Protein AF-A0A9P4H9G1-F1 (afdb_monomer_lite)

Organism: NCBI:txid210430

Secondary structure (DSSP, 8-state):
------------GGGS-HHHHHHHHHHS-HHHHHHHHHH-HHHHHHPPPPPPPTTPPPPHHHHHHHHHHHH------S-EE-TTT--EE-GGGGSGGGSTT----SSS----PPPPTT--TT-

pLDDT: mean 77.88, std 13.87, range [38.19, 93.69]

Structure (mmCIF, N/CA/C/O backbone):
data_AF-A0A9P4H9G1-F1
#
_entry.id   AF-A0A9P4H9G1-F1
#
loop_
_atom_site.group_PDB
_atom_site.id
_atom_site.type_symbol
_atom_site.label_atom_id
_atom_site.label_alt_id
_atom_site.label_comp_id
_atom_site.label_asym_id
_atom_site.label_entity_id
_atom_site.label_seq_id
_atom_site.pdbx_PDB_ins_code
_atom_site.Cartn_x
_atom_site.Cartn_y
_atom_site.Cartn_z
_atom_site.occupancy
_atom_site.B_iso_or_equiv
_atom_site.auth_seq_id
_atom_site.auth_comp_id
_atom_site.auth_asym_id
_atom_site.auth_atom_id
_atom_site.pdbx_PDB_model_num
ATOM 1 N N . ASN A 1 1 ? -42.573 -19.485 -9.736 1.00 38.19 1 ASN A N 1
ATOM 2 C CA . ASN A 1 1 ? -41.125 -19.523 -9.437 1.00 38.19 1 ASN A CA 1
ATOM 3 C C . ASN A 1 1 ? -40.633 -18.119 -9.117 1.00 38.19 1 ASN A C 1
ATOM 5 O O . ASN A 1 1 ? -40.162 -17.426 -10.007 1.00 38.19 1 ASN A O 1
ATOM 9 N N . LEU A 1 2 ? -40.835 -17.674 -7.871 1.00 40.62 2 LEU A N 1
ATOM 10 C CA . LEU A 1 2 ? -40.312 -16.404 -7.358 1.00 40.62 2 LEU A CA 1
ATOM 11 C C . LEU A 1 2 ? -38.932 -16.680 -6.751 1.00 40.62 2 LEU A C 1
ATOM 13 O O . LEU A 1 2 ? -38.835 -17.289 -5.690 1.00 40.62 2 LEU A O 1
ATOM 17 N N . SER A 1 3 ? -37.875 -16.261 -7.437 1.00 45.91 3 SER A N 1
ATOM 18 C CA . SER A 1 3 ? -36.514 -16.295 -6.905 1.00 45.91 3 SER A CA 1
ATOM 19 C C . SER A 1 3 ? -36.296 -15.054 -6.041 1.00 45.91 3 SER A C 1
ATOM 21 O O . SER A 1 3 ? -35.970 -13.985 -6.550 1.00 45.91 3 SER A O 1
ATOM 23 N N . THR A 1 4 ? -36.501 -15.168 -4.731 1.00 45.47 4 THR A N 1
ATOM 24 C CA . THR A 1 4 ? -36.067 -14.154 -3.762 1.00 45.47 4 THR A CA 1
ATOM 25 C C . THR A 1 4 ? -34.554 -14.257 -3.587 1.00 45.47 4 THR A C 1
ATOM 27 O O . THR A 1 4 ? -34.066 -15.126 -2.866 1.00 45.47 4 THR A O 1
ATOM 30 N N . SER A 1 5 ? -33.795 -13.391 -4.262 1.00 49.38 5 SER A N 1
ATOM 31 C CA . SER A 1 5 ? -32.381 -13.190 -3.948 1.00 49.38 5 SER A CA 1
ATOM 32 C C . SER A 1 5 ? -32.282 -12.409 -2.638 1.00 49.38 5 SER A C 1
ATOM 34 O O . SER A 1 5 ? -32.552 -11.207 -2.604 1.00 49.38 5 SER A O 1
ATOM 36 N N . THR A 1 6 ? -31.917 -13.079 -1.551 1.00 51.53 6 THR A N 1
ATOM 37 C CA . THR A 1 6 ? -31.622 -12.433 -0.269 1.00 51.53 6 THR A CA 1
ATOM 38 C C . THR A 1 6 ? -30.329 -11.632 -0.418 1.00 51.53 6 THR A C 1
ATOM 40 O O . THR A 1 6 ? -29.227 -12.163 -0.296 1.00 51.53 6 THR A O 1
ATOM 43 N N . GLN A 1 7 ? -30.458 -10.351 -0.760 1.00 53.50 7 GLN A N 1
ATOM 44 C CA . GLN A 1 7 ? -29.352 -9.406 -0.823 1.00 53.50 7 GLN A CA 1
ATOM 45 C C . GLN A 1 7 ? -28.945 -9.100 0.624 1.00 53.50 7 GLN A C 1
ATOM 47 O O . GLN A 1 7 ? -29.602 -8.324 1.314 1.00 53.50 7 GLN A O 1
ATOM 52 N N . ALA A 1 8 ? -27.916 -9.784 1.126 1.00 59.44 8 ALA A N 1
ATOM 53 C CA . ALA A 1 8 ? -27.343 -9.478 2.429 1.00 59.44 8 ALA A CA 1
ATOM 54 C C . ALA A 1 8 ? -26.822 -8.037 2.380 1.00 59.44 8 ALA A C 1
ATOM 56 O O . ALA A 1 8 ? -25.830 -7.758 1.706 1.00 59.44 8 ALA A O 1
ATOM 57 N N . ALA A 1 9 ? -27.526 -7.113 3.034 1.00 62.56 9 ALA A N 1
ATOM 58 C CA . ALA A 1 9 ? -27.080 -5.738 3.165 1.00 62.56 9 ALA A CA 1
ATOM 59 C C . ALA A 1 9 ? -25.728 -5.757 3.884 1.00 62.56 9 ALA A C 1
ATOM 61 O O . ALA A 1 9 ? -25.649 -6.030 5.082 1.00 62.56 9 ALA A O 1
ATOM 62 N N . THR A 1 10 ? -24.645 -5.526 3.145 1.00 65.88 10 THR A N 1
ATOM 63 C CA . THR A 1 10 ? -23.316 -5.389 3.730 1.00 65.88 10 THR A CA 1
ATOM 64 C C . THR A 1 10 ? -23.313 -4.091 4.522 1.00 65.88 10 THR A C 1
ATOM 66 O O . THR A 1 10 ? -23.127 -3.012 3.956 1.00 65.88 10 THR A O 1
ATOM 69 N N . MET A 1 11 ? -23.589 -4.179 5.822 1.00 75.44 11 MET A N 1
ATOM 70 C CA . MET A 1 11 ? -23.464 -3.036 6.716 1.00 75.44 11 MET A CA 1
ATOM 71 C C . MET A 1 11 ? -22.010 -2.573 6.678 1.00 75.44 11 MET A C 1
ATOM 73 O O . MET A 1 11 ? -21.092 -3.307 7.043 1.00 75.44 11 MET A O 1
ATOM 77 N N . SER A 1 12 ? -21.798 -1.370 6.154 1.00 85.00 12 SER A N 1
ATOM 78 C CA . SER A 1 12 ? -20.467 -0.790 6.039 1.00 85.00 12 SER A CA 1
ATOM 79 C C . SER A 1 12 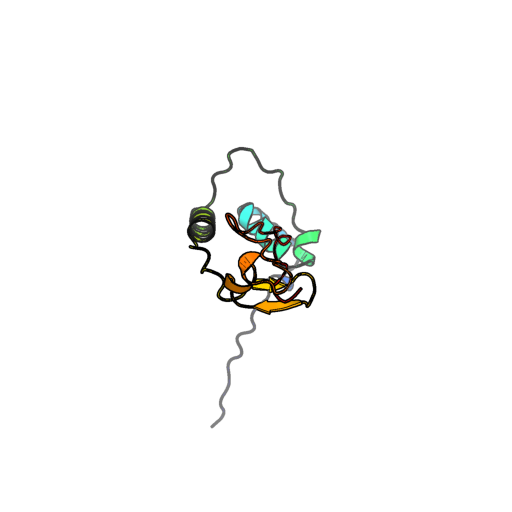? -20.078 -0.168 7.368 1.00 85.00 12 SER A C 1
ATOM 81 O O . SER A 1 12 ? -20.875 0.541 7.980 1.00 85.00 12 SER A O 1
ATOM 83 N N . ILE A 1 13 ? -18.824 -0.335 7.776 1.00 85.94 13 ILE A N 1
ATOM 84 C CA . ILE A 1 13 ? -18.281 0.343 8.958 1.00 85.94 13 ILE A CA 1
ATOM 85 C C . ILE A 1 13 ? -18.327 1.880 8.821 1.00 85.94 13 ILE A C 1
ATOM 87 O O . ILE A 1 13 ? -18.328 2.587 9.819 1.00 85.94 13 ILE A O 1
ATOM 91 N N . LEU A 1 14 ? -18.459 2.400 7.591 1.00 88.00 14 LEU A N 1
ATOM 92 C CA . LEU A 1 14 ? -18.683 3.824 7.303 1.00 88.00 14 LEU A CA 1
ATOM 93 C C . LEU A 1 14 ? -20.100 4.314 7.642 1.00 88.00 14 LEU A C 1
ATOM 95 O O . LEU A 1 14 ? -20.308 5.517 7.739 1.00 88.00 14 LEU A O 1
ATOM 99 N N . SER A 1 15 ? -21.073 3.409 7.780 1.00 89.88 15 SER A N 1
ATOM 100 C CA . SER A 1 15 ? -22.447 3.752 8.183 1.00 89.88 15 SER A CA 1
ATOM 101 C C . SER A 1 15 ? -22.649 3.768 9.699 1.00 89.88 15 SER A C 1
ATOM 103 O O . SER A 1 15 ? -23.743 4.077 10.165 1.00 89.88 15 SER A O 1
ATOM 105 N N . LEU A 1 16 ? -21.609 3.436 10.471 1.00 89.00 16 LEU A N 1
ATOM 106 C CA . LEU A 1 16 ? -21.667 3.484 11.923 1.00 89.00 16 LEU A CA 1
ATOM 107 C C . LEU A 1 16 ? -21.521 4.927 12.430 1.00 89.00 16 LEU A C 1
ATOM 109 O O . LEU A 1 16 ? -20.761 5.706 11.849 1.00 89.00 16 LEU A O 1
ATOM 113 N N . PRO A 1 17 ? -22.185 5.266 13.546 1.00 90.00 17 PRO A N 1
ATOM 114 C CA . PRO A 1 17 ? -21.893 6.479 14.293 1.00 90.00 17 PRO A CA 1
ATOM 115 C C . PRO A 1 17 ? -20.396 6.587 14.642 1.00 90.00 17 PRO A C 1
ATOM 117 O O . PRO A 1 17 ? -19.772 5.562 14.958 1.00 90.00 17 PRO A O 1
ATOM 120 N N . PRO A 1 18 ? -19.808 7.799 14.615 1.00 87.69 18 PRO A N 1
ATOM 121 C CA . PRO A 1 18 ? -18.387 8.009 14.894 1.00 87.69 18 PRO A CA 1
ATOM 122 C C . PRO A 1 18 ? -17.926 7.418 16.231 1.00 87.69 18 PRO A C 1
ATOM 124 O O . PRO A 1 18 ? -16.815 6.904 16.328 1.00 87.69 18 PRO A O 1
ATOM 127 N N . GLU A 1 19 ? -18.784 7.432 17.249 1.00 91.00 19 GLU A N 1
ATOM 128 C CA . GLU A 1 19 ? -18.501 6.920 18.591 1.00 91.00 19 GLU A CA 1
ATOM 129 C C . GLU A 1 19 ? -18.224 5.411 18.565 1.00 91.00 19 GLU A C 1
ATOM 131 O O . GLU A 1 19 ? -17.291 4.934 19.211 1.00 91.00 19 GLU A O 1
ATOM 136 N N . LEU A 1 20 ? -18.986 4.658 17.761 1.00 91.44 20 LEU A N 1
ATOM 137 C CA . LEU A 1 20 ? -18.770 3.219 17.591 1.00 91.44 20 LEU A CA 1
ATOM 138 C C . LEU A 1 20 ? -17.493 2.939 16.800 1.00 91.44 20 LEU A C 1
ATOM 140 O O . LEU A 1 20 ? -16.759 2.008 17.127 1.00 91.44 20 LEU A O 1
ATOM 144 N N . VAL A 1 21 ? -17.199 3.753 15.784 1.00 91.56 21 VAL A N 1
ATOM 145 C CA . VAL A 1 21 ? -15.956 3.635 15.008 1.00 91.56 21 VAL A CA 1
ATOM 146 C C . VAL A 1 21 ? -14.736 3.869 15.903 1.00 91.56 21 VAL A C 1
ATOM 148 O O . VAL A 1 21 ? -13.766 3.113 15.822 1.00 91.56 21 VAL A O 1
ATOM 151 N N . LEU A 1 22 ? -14.791 4.873 16.781 1.00 90.31 22 LEU A N 1
ATOM 152 C CA . LEU A 1 22 ? -13.730 5.161 17.747 1.00 90.31 22 LEU A CA 1
ATOM 153 C C . LEU A 1 22 ? -13.584 4.037 18.781 1.00 90.31 22 LEU A C 1
ATOM 155 O O . LEU A 1 22 ? -12.463 3.592 19.021 1.00 90.31 22 LEU A O 1
ATOM 159 N N . GLY A 1 23 ? -14.691 3.507 19.310 1.00 90.25 23 GLY A N 1
ATOM 160 C CA . GLY A 1 23 ? -14.658 2.364 20.231 1.00 90.25 23 GLY A CA 1
ATOM 161 C C . GLY A 1 23 ? -14.049 1.104 19.602 1.00 90.25 23 GLY A C 1
ATOM 162 O O . GLY A 1 23 ? -13.233 0.424 20.225 1.00 90.25 23 GLY A O 1
ATOM 163 N N . ILE A 1 24 ? -14.362 0.820 18.331 1.00 90.75 24 ILE A N 1
ATOM 164 C CA . ILE A 1 24 ? -13.705 -0.262 17.579 1.00 90.75 24 ILE A CA 1
ATOM 165 C C . ILE A 1 24 ? -12.208 0.030 17.452 1.00 90.75 24 ILE A C 1
ATOM 167 O O . ILE A 1 24 ? -11.386 -0.847 17.718 1.00 90.75 24 ILE A O 1
ATOM 171 N N . ALA A 1 25 ? -11.838 1.258 17.086 1.00 89.88 25 ALA A N 1
ATOM 172 C CA . ALA A 1 25 ? -10.445 1.648 16.906 1.00 89.88 25 ALA A CA 1
ATOM 173 C C . ALA A 1 25 ? -9.600 1.504 18.185 1.00 89.88 25 ALA A C 1
ATOM 175 O O . ALA A 1 25 ? -8.425 1.148 18.100 1.00 89.88 25 ALA A O 1
ATOM 176 N N . GLU A 1 26 ? -10.171 1.708 19.372 1.00 89.25 26 GLU A N 1
ATOM 177 C CA . GLU A 1 26 ? -9.453 1.501 20.638 1.00 89.25 26 GLU A CA 1
ATOM 178 C C . GLU A 1 26 ? -9.029 0.045 20.867 1.00 89.25 26 GLU A C 1
ATOM 180 O O . GLU A 1 26 ? -7.988 -0.204 21.479 1.00 89.25 26 GLU A O 1
ATOM 185 N N . SER A 1 27 ? -9.798 -0.909 20.339 1.00 89.69 27 SER A N 1
ATOM 186 C CA . SER A 1 27 ? -9.507 -2.343 20.443 1.00 89.69 27 SER A CA 1
ATOM 187 C C . SER A 1 27 ? -8.528 -2.858 19.381 1.00 89.69 27 SER A C 1
ATOM 189 O O . SER A 1 27 ? -8.037 -3.985 19.477 1.00 89.69 27 SER A O 1
ATOM 191 N N . LEU A 1 28 ? -8.236 -2.050 18.357 1.00 87.69 28 LEU A N 1
ATOM 192 C CA . LEU A 1 28 ? -7.422 -2.467 17.223 1.00 87.69 28 LEU A CA 1
ATOM 193 C C . LEU A 1 28 ? -5.924 -2.208 17.451 1.00 87.69 28 LEU A C 1
ATOM 195 O O . LEU A 1 28 ? -5.524 -1.187 18.019 1.00 87.69 28 LEU A O 1
ATOM 199 N N . PRO A 1 29 ? -5.053 -3.096 16.942 1.00 86.25 29 PRO A N 1
ATOM 200 C CA . PRO A 1 29 ? -3.620 -2.850 16.939 1.00 86.25 29 PRO A CA 1
ATOM 201 C C . PRO A 1 29 ? -3.256 -1.705 15.972 1.00 86.25 29 PRO A C 1
ATOM 203 O O . PRO A 1 29 ? -3.996 -1.361 15.049 1.00 86.25 29 PRO A O 1
ATOM 206 N N . GLN A 1 30 ? -2.090 -1.086 16.181 1.00 85.81 30 GLN A N 1
ATOM 207 C CA . GLN A 1 30 ? -1.677 0.114 15.432 1.00 85.81 30 GLN A CA 1
ATOM 208 C C . GLN A 1 30 ? -1.515 -0.119 13.922 1.00 85.81 30 GLN A C 1
ATOM 210 O O . GLN A 1 30 ? -1.724 0.800 13.131 1.00 85.81 30 GLN A O 1
ATOM 215 N N . ASP A 1 31 ? -1.138 -1.329 13.512 1.00 83.31 31 ASP A N 1
ATOM 216 C CA . ASP A 1 31 ? -1.084 -1.728 12.104 1.00 83.31 31 ASP A CA 1
ATOM 217 C C . ASP A 1 31 ? -2.482 -1.726 11.466 1.00 83.31 31 ASP A C 1
ATOM 219 O O . ASP A 1 31 ? -2.644 -1.170 10.381 1.00 83.31 31 ASP A O 1
ATOM 223 N N . ALA A 1 32 ? -3.499 -2.236 12.164 1.00 87.25 32 ALA A N 1
ATOM 224 C CA . ALA A 1 32 ? -4.885 -2.191 11.700 1.00 87.25 32 ALA A CA 1
ATOM 225 C C . ALA A 1 32 ? -5.427 -0.752 11.610 1.00 87.25 32 ALA A C 1
ATOM 227 O O . ALA A 1 32 ? -6.077 -0.406 10.622 1.00 87.25 32 ALA A O 1
ATOM 228 N N . ILE A 1 33 ? -5.103 0.116 12.577 1.00 90.69 33 ILE A N 1
ATOM 229 C CA . ILE A 1 33 ? -5.463 1.544 12.499 1.00 90.69 33 ILE A CA 1
ATOM 230 C C . ILE A 1 33 ? -4.819 2.205 11.283 1.00 90.69 33 ILE A C 1
ATOM 232 O O . ILE A 1 33 ? -5.498 2.908 10.535 1.00 90.69 33 ILE A O 1
ATOM 236 N N . LEU A 1 34 ? -3.531 1.952 11.040 1.00 88.38 34 LEU A N 1
ATOM 237 C CA . LEU A 1 34 ? -2.849 2.467 9.856 1.00 88.38 34 LEU A CA 1
ATOM 238 C C . LEU A 1 34 ? -3.533 1.993 8.566 1.00 88.38 34 LEU A C 1
ATOM 240 O O . LEU A 1 34 ? -3.782 2.807 7.677 1.00 88.38 34 LEU A O 1
ATOM 244 N N . SER A 1 35 ? -3.880 0.707 8.475 1.00 89.94 35 SER A N 1
ATOM 245 C CA . SER A 1 35 ? -4.612 0.158 7.331 1.00 89.94 35 SER A CA 1
ATOM 246 C C . SER A 1 35 ? -5.956 0.855 7.115 1.00 89.94 35 SER A C 1
ATOM 248 O O . SER A 1 35 ? -6.263 1.226 5.982 1.00 89.94 35 SER A O 1
ATOM 250 N N . LEU A 1 36 ? -6.732 1.109 8.173 1.00 91.12 36 LEU A N 1
ATOM 251 C CA . LEU A 1 36 ? -8.001 1.8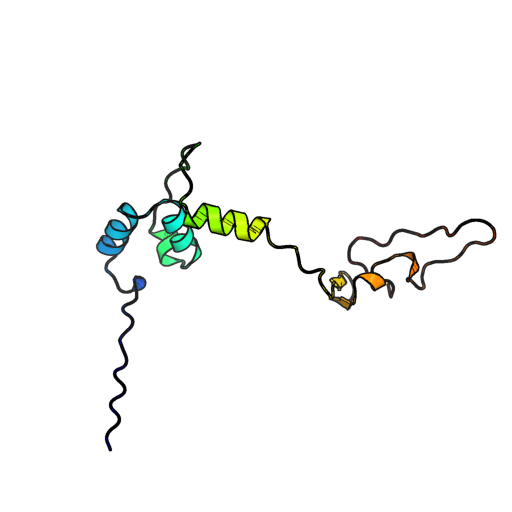37 8.070 1.00 91.12 36 LEU A CA 1
ATOM 252 C C . LEU A 1 36 ? -7.800 3.265 7.552 1.00 91.12 36 LEU A C 1
ATOM 254 O O . LEU A 1 36 ? -8.496 3.674 6.619 1.00 91.12 36 LEU A O 1
ATOM 258 N N . LYS A 1 37 ? -6.807 3.993 8.080 1.00 93.19 37 LYS A N 1
ATOM 259 C CA . LYS A 1 37 ? -6.473 5.348 7.605 1.00 93.19 37 LYS A CA 1
ATOM 260 C C . LYS A 1 37 ? -6.118 5.369 6.117 1.00 93.19 37 LYS A C 1
ATOM 262 O O . LYS A 1 37 ? -6.539 6.271 5.403 1.00 93.19 37 LYS A O 1
ATOM 267 N N . LEU A 1 38 ? -5.382 4.364 5.642 1.00 91.50 38 LEU A N 1
ATOM 268 C CA . LEU A 1 38 ? -5.000 4.237 4.231 1.00 91.50 38 LEU A CA 1
ATOM 269 C C . LEU A 1 38 ? -6.152 3.777 3.325 1.00 91.50 38 LEU A C 1
ATOM 271 O O . LEU A 1 38 ? -6.083 3.975 2.116 1.00 91.50 38 LEU A O 1
ATOM 275 N N . THR A 1 39 ? -7.199 3.170 3.889 1.00 90.88 39 THR A N 1
ATOM 276 C CA . THR A 1 39 ? -8.324 2.624 3.117 1.00 90.88 39 THR A CA 1
ATOM 277 C C . THR A 1 39 ? -9.329 3.704 2.721 1.00 90.88 39 THR A C 1
ATOM 279 O O . THR A 1 39 ? -9.862 3.664 1.614 1.00 90.88 39 THR A O 1
ATOM 282 N N . HIS A 1 40 ? -9.619 4.670 3.602 1.00 93.69 40 HIS A N 1
ATOM 283 C CA . HIS A 1 40 ? -10.648 5.677 3.331 1.00 93.69 40 HIS A CA 1
ATOM 284 C C . HIS A 1 40 ? -10.373 7.017 4.022 1.00 93.69 40 HIS A C 1
ATOM 286 O O . HIS A 1 40 ? -9.953 7.067 5.179 1.00 93.69 40 HIS A O 1
ATOM 292 N N . ARG A 1 41 ? -10.705 8.119 3.334 1.00 93.38 41 ARG A N 1
ATOM 293 C CA . ARG A 1 41 ? -10.489 9.493 3.820 1.00 93.38 41 ARG A CA 1
ATOM 294 C C . ARG A 1 41 ? -11.144 9.756 5.179 1.00 93.38 41 ARG A C 1
ATOM 296 O O . ARG A 1 41 ? -10.514 10.356 6.040 1.00 93.38 41 ARG A O 1
ATOM 303 N N . TYR A 1 42 ? -12.364 9.255 5.383 1.00 92.38 42 TYR A N 1
ATOM 304 C CA . TYR A 1 42 ? -13.077 9.378 6.660 1.00 92.38 42 TYR A CA 1
ATOM 305 C C . TYR A 1 42 ? -12.244 8.855 7.842 1.00 92.38 42 TYR A C 1
ATOM 307 O O . TYR A 1 42 ? -12.070 9.558 8.832 1.00 92.38 42 TYR A O 1
ATOM 315 N N . PHE A 1 43 ? -11.661 7.658 7.726 1.00 92.50 43 PHE A N 1
ATOM 316 C CA . PHE A 1 43 ? -10.814 7.103 8.784 1.00 92.50 43 PHE A CA 1
ATOM 317 C C . PHE A 1 43 ? -9.501 7.863 8.919 1.00 92.50 43 PHE A C 1
ATOM 319 O O . PHE A 1 43 ? -8.988 8.003 10.026 1.00 92.50 43 PHE A O 1
ATOM 326 N N . ASN A 1 44 ? -8.958 8.376 7.814 1.00 92.38 44 ASN A N 1
ATOM 327 C CA . ASN A 1 44 ? -7.733 9.160 7.858 1.00 92.38 44 ASN A CA 1
ATOM 328 C C . ASN A 1 44 ? -7.871 10.417 8.734 1.00 92.38 44 ASN A C 1
ATOM 330 O O . ASN A 1 44 ? -6.950 10.746 9.486 1.00 92.38 44 ASN A O 1
ATOM 334 N N . GLU A 1 45 ? -9.020 11.087 8.633 1.00 91.25 45 GLU A N 1
ATOM 335 C CA . GLU A 1 45 ? -9.329 12.315 9.370 1.00 91.25 45 GLU A CA 1
ATOM 336 C C . GLU A 1 45 ? -9.776 12.035 10.816 1.00 91.25 45 GLU A C 1
ATOM 338 O O . GLU A 1 45 ? -9.409 12.789 11.712 1.00 91.25 45 GLU A O 1
ATOM 343 N N . ASN A 1 46 ? -10.504 10.938 11.064 1.00 89.44 46 ASN A N 1
ATOM 344 C CA . ASN A 1 46 ? -11.116 10.677 12.375 1.00 89.44 46 ASN A CA 1
ATOM 345 C C . ASN A 1 46 ? -10.302 9.752 13.296 1.00 89.44 46 ASN A C 1
ATOM 347 O O . ASN A 1 46 ? -10.438 9.835 14.514 1.00 89.44 46 ASN A O 1
ATOM 351 N N . LEU A 1 47 ? -9.452 8.866 12.763 1.00 91.06 47 LEU A N 1
ATOM 352 C CA . LEU A 1 47 ? -8.677 7.939 13.594 1.00 91.06 47 LEU A CA 1
ATOM 353 C C . LEU A 1 47 ? -7.323 8.530 13.985 1.00 91.06 47 LEU A C 1
ATOM 355 O O . LEU A 1 47 ? -6.542 8.971 13.135 1.00 91.06 47 LEU A O 1
ATOM 359 N N . LEU A 1 48 ? -6.986 8.457 15.271 1.00 87.25 48 LEU A N 1
ATOM 360 C CA . LEU A 1 48 ? -5.676 8.857 15.775 1.00 87.25 48 LEU A CA 1
ATOM 361 C C . LEU A 1 48 ? -4.683 7.699 15.669 1.00 87.25 48 LEU A C 1
ATOM 363 O O . LEU A 1 48 ? -4.889 6.619 16.221 1.00 87.25 48 LEU A O 1
ATOM 367 N N . LEU A 1 49 ? -3.569 7.946 14.979 1.00 83.94 49 LEU A N 1
ATOM 368 C CA . LEU A 1 49 ? -2.436 7.029 14.981 1.00 83.94 49 LEU A CA 1
ATOM 369 C C . LEU A 1 49 ? -1.538 7.411 16.158 1.00 83.94 49 LEU A C 1
ATOM 371 O O . LEU A 1 49 ? -1.045 8.540 16.211 1.00 83.94 49 LEU A O 1
ATOM 375 N N . LYS A 1 50 ? -1.337 6.498 17.111 1.00 82.31 50 LYS A N 1
ATOM 376 C CA . LYS A 1 50 ? -0.451 6.780 18.246 1.00 82.31 50 LYS A CA 1
ATOM 377 C C . LYS A 1 50 ? 0.998 6.791 17.737 1.00 82.31 50 LYS A C 1
ATOM 379 O O . LYS A 1 50 ? 1.333 5.982 16.864 1.00 82.31 50 LYS A O 1
ATOM 384 N N . PRO A 1 51 ? 1.873 7.676 18.251 1.00 78.25 51 PRO A N 1
ATOM 385 C CA . PRO A 1 51 ? 3.288 7.657 17.900 1.00 78.25 51 PRO A CA 1
ATOM 386 C C . PRO A 1 51 ? 3.859 6.254 18.100 1.00 78.25 51 PRO A C 1
ATOM 388 O O . PRO A 1 51 ? 3.627 5.624 19.134 1.00 78.25 51 PRO A O 1
ATOM 391 N N . ARG A 1 52 ? 4.578 5.739 17.096 1.00 68.19 52 ARG A N 1
ATOM 392 C CA . ARG A 1 52 ? 5.153 4.394 17.177 1.00 68.19 52 ARG A CA 1
ATOM 393 C C . ARG A 1 52 ? 6.117 4.323 18.353 1.00 68.19 52 ARG A C 1
ATOM 395 O O . ARG A 1 52 ? 7.168 4.960 18.341 1.00 68.19 52 ARG A O 1
ATOM 402 N N . VAL A 1 53 ? 5.785 3.485 19.327 1.00 68.06 53 VAL A N 1
ATOM 403 C CA . VAL A 1 53 ? 6.722 3.106 20.378 1.00 68.06 53 VAL A CA 1
ATOM 404 C C . VAL A 1 53 ? 7.773 2.206 19.734 1.00 68.06 53 VAL A C 1
ATOM 406 O O . VAL A 1 53 ? 7.451 1.188 19.111 1.00 68.06 53 VAL A O 1
ATOM 409 N N . LYS A 1 54 ? 9.040 2.613 19.826 1.00 63.31 54 LYS A N 1
ATOM 410 C CA . LYS A 1 54 ? 10.178 1.801 19.386 1.00 63.31 54 LYS A CA 1
ATOM 411 C C . LYS A 1 54 ? 10.067 0.447 20.108 1.00 63.31 54 LYS A C 1
ATOM 413 O O . LYS A 1 54 ? 9.942 0.436 21.327 1.00 63.31 54 LYS A O 1
ATOM 418 N N . ASN A 1 55 ? 10.079 -0.661 19.362 1.00 67.38 55 ASN A N 1
ATOM 419 C CA . ASN A 1 55 ? 9.933 -2.050 19.845 1.00 67.38 55 ASN A CA 1
ATOM 420 C C . ASN A 1 55 ? 8.502 -2.592 20.044 1.00 67.38 55 ASN A C 1
ATOM 422 O O . ASN A 1 55 ? 8.334 -3.599 20.729 1.00 67.38 55 ASN A O 1
ATOM 426 N N . MET A 1 56 ? 7.470 -2.001 19.432 1.00 71.75 56 MET A N 1
ATOM 427 C CA . MET A 1 56 ? 6.149 -2.647 19.426 1.00 71.75 56 MET A CA 1
ATOM 428 C C . MET A 1 56 ? 6.213 -4.002 18.685 1.00 71.75 56 MET A C 1
ATOM 430 O O . MET A 1 56 ? 6.688 -4.039 17.543 1.00 71.75 56 MET A O 1
ATOM 434 N N . PRO A 1 57 ? 5.753 -5.113 19.296 1.00 73.94 57 PRO A N 1
ATOM 435 C CA . PRO A 1 57 ? 5.738 -6.410 18.636 1.00 73.94 57 PRO A CA 1
ATOM 436 C C . PRO A 1 57 ? 4.827 -6.348 17.406 1.00 73.94 57 PRO A C 1
ATOM 438 O O . PRO A 1 57 ? 3.693 -5.877 17.471 1.00 73.94 57 PRO A O 1
ATOM 441 N N . THR A 1 58 ? 5.345 -6.796 16.265 1.00 74.00 58 THR A N 1
ATOM 442 C CA . THR A 1 58 ? 4.556 -6.911 15.035 1.00 74.00 58 THR A CA 1
ATOM 443 C C . THR A 1 58 ? 3.611 -8.099 15.156 1.00 74.00 58 THR A C 1
ATOM 445 O O . THR A 1 58 ? 4.017 -9.163 15.628 1.00 74.00 58 THR A O 1
ATOM 448 N N . SER A 1 59 ? 2.356 -7.923 14.729 1.00 81.25 59 SER A N 1
ATOM 449 C CA . SER A 1 59 ? 1.388 -9.020 14.686 1.00 81.25 59 SER A CA 1
ATOM 450 C C . SER A 1 59 ? 1.921 -10.166 13.819 1.00 81.25 59 SER A C 1
ATOM 452 O O . SER A 1 59 ? 2.728 -9.959 12.904 1.00 81.25 59 SER A O 1
ATOM 454 N N . GLU A 1 60 ? 1.488 -11.397 14.095 1.00 85.56 60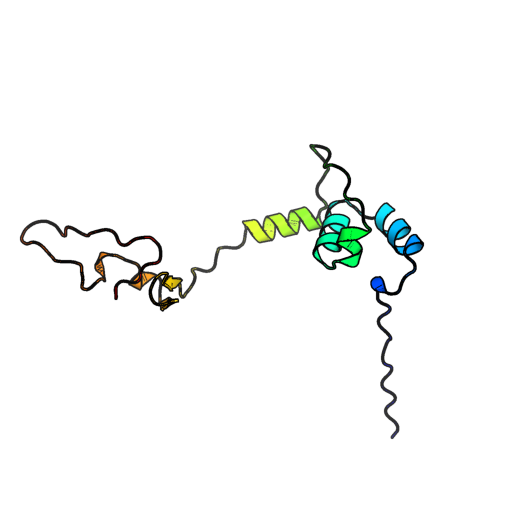 GLU A N 1
ATOM 455 C CA . GLU A 1 60 ? 1.896 -12.558 13.301 1.00 85.56 60 GLU A CA 1
ATOM 456 C C . GLU A 1 60 ? 1.542 -12.371 11.819 1.00 85.56 60 GLU A C 1
ATOM 458 O O . GLU A 1 60 ? 2.389 -12.582 10.950 1.00 85.56 60 GLU A O 1
ATOM 463 N N . CYS A 1 61 ? 0.340 -11.859 11.542 1.00 80.00 61 CYS A N 1
ATOM 464 C CA . CYS A 1 61 ? -0.095 -11.492 10.199 1.00 80.00 61 CYS A CA 1
ATOM 465 C C . CYS A 1 61 ? 0.829 -10.448 9.560 1.00 80.00 61 CYS A C 1
ATOM 467 O O . CYS A 1 61 ? 1.275 -10.648 8.431 1.00 80.00 61 CYS A O 1
ATOM 469 N N . ALA A 1 62 ? 1.186 -9.370 10.271 1.00 81.00 62 ALA A N 1
ATOM 470 C CA . ALA A 1 62 ? 2.113 -8.364 9.747 1.00 81.00 62 ALA A CA 1
ATOM 471 C C . ALA A 1 62 ? 3.490 -8.967 9.437 1.00 81.00 62 ALA A C 1
ATOM 473 O O . ALA A 1 62 ? 4.057 -8.705 8.376 1.00 81.00 62 ALA A O 1
ATOM 474 N N . ARG A 1 63 ? 4.012 -9.832 10.313 1.00 83.44 63 ARG A N 1
ATOM 475 C CA . ARG A 1 63 ? 5.254 -10.581 10.065 1.00 83.44 63 ARG A CA 1
ATOM 476 C C . ARG A 1 63 ? 5.164 -11.447 8.816 1.00 83.44 63 ARG A C 1
ATOM 478 O O . ARG A 1 63 ? 6.109 -11.454 8.028 1.00 83.44 63 ARG A O 1
ATOM 485 N N . LEU A 1 64 ? 4.069 -12.184 8.641 1.00 86.88 64 LEU A N 1
ATOM 486 C CA . LEU A 1 64 ? 3.859 -13.043 7.476 1.00 86.88 64 LEU A CA 1
ATOM 487 C C . LEU A 1 64 ? 3.760 -12.226 6.190 1.00 86.88 64 LEU A C 1
ATOM 489 O O . LEU A 1 64 ? 4.386 -12.597 5.203 1.00 86.88 64 LEU A O 1
ATOM 493 N N . VAL A 1 65 ? 3.062 -11.090 6.206 1.00 81.44 65 VAL A N 1
ATOM 494 C CA . VAL A 1 65 ? 2.968 -10.185 5.051 1.00 81.44 65 VAL A CA 1
ATOM 495 C C . VAL A 1 65 ? 4.326 -9.577 4.712 1.00 81.44 65 VAL A C 1
ATOM 497 O O . VAL A 1 65 ? 4.712 -9.577 3.547 1.00 81.44 65 VAL A O 1
ATOM 500 N N . VAL A 1 66 ? 5.083 -9.104 5.707 1.00 83.44 66 VAL A N 1
ATOM 501 C CA . VAL A 1 66 ? 6.440 -8.574 5.493 1.00 83.44 66 VAL A CA 1
ATOM 502 C C . VAL A 1 66 ? 7.349 -9.657 4.925 1.00 83.44 66 VAL A C 1
ATOM 504 O O . VAL A 1 66 ? 8.042 -9.409 3.942 1.00 83.44 66 VAL A O 1
ATOM 507 N N . ARG A 1 67 ? 7.308 -10.874 5.481 1.00 85.38 67 ARG A N 1
ATOM 508 C CA . ARG A 1 67 ? 8.037 -12.016 4.920 1.00 85.38 67 ARG A CA 1
ATOM 509 C C . ARG A 1 67 ? 7.600 -12.283 3.489 1.00 85.38 67 ARG A C 1
ATOM 511 O O . ARG A 1 67 ? 8.451 -12.293 2.625 1.00 85.38 67 ARG A O 1
ATOM 518 N N . ALA A 1 68 ? 6.309 -12.399 3.201 1.00 83.94 68 ALA A N 1
ATOM 519 C CA . ALA A 1 68 ? 5.812 -12.626 1.846 1.00 83.94 68 ALA A CA 1
ATOM 520 C C . ALA A 1 68 ? 6.232 -11.517 0.864 1.00 83.94 68 ALA A C 1
ATOM 522 O O . ALA A 1 68 ? 6.560 -11.807 -0.284 1.00 83.94 68 ALA A O 1
ATOM 523 N N . TYR A 1 69 ? 6.254 -10.258 1.306 1.00 80.75 69 TYR A N 1
ATOM 524 C CA . TYR A 1 69 ? 6.709 -9.125 0.503 1.00 80.75 69 TYR A CA 1
ATOM 525 C C . TYR A 1 69 ? 8.210 -9.204 0.201 1.00 80.75 69 TYR A C 1
ATOM 527 O O . TYR A 1 69 ? 8.609 -9.045 -0.949 1.00 80.75 69 TYR A O 1
ATOM 535 N N . LEU A 1 70 ? 9.030 -9.491 1.214 1.00 85.00 70 LEU A N 1
ATOM 536 C CA . LEU A 1 70 ? 10.485 -9.615 1.077 1.00 85.00 70 LEU A CA 1
ATOM 537 C C . LEU A 1 70 ? 10.904 -10.902 0.354 1.00 85.00 70 LEU A C 1
ATOM 539 O O . LEU A 1 70 ? 11.911 -10.923 -0.343 1.00 85.00 70 LEU A O 1
ATOM 543 N N . SER A 1 71 ? 10.132 -11.972 0.524 1.00 81.06 71 SER A N 1
ATOM 544 C CA . SER A 1 71 ? 10.366 -13.289 -0.060 1.00 81.06 71 SER A CA 1
ATOM 545 C C . SER A 1 71 ? 9.820 -13.420 -1.472 1.00 81.06 71 SER A C 1
ATOM 547 O O . SER A 1 71 ? 10.070 -14.454 -2.082 1.00 81.06 71 SER A O 1
ATOM 549 N N . ARG A 1 72 ? 9.085 -12.433 -2.014 1.00 66.25 72 ARG A N 1
ATOM 550 C CA . ARG A 1 72 ? 8.705 -12.466 -3.431 1.00 66.25 72 ARG A CA 1
ATOM 551 C C . ARG A 1 72 ? 9.996 -12.490 -4.252 1.00 66.25 72 ARG A C 1
ATOM 553 O O . ARG A 1 72 ? 10.685 -11.468 -4.289 1.00 66.25 72 ARG A O 1
ATOM 560 N N . PRO A 1 73 ? 10.309 -13.592 -4.965 1.00 62.50 73 PRO A N 1
ATOM 561 C CA . PRO A 1 73 ? 11.250 -13.484 -6.057 1.00 62.50 73 PRO A CA 1
ATOM 562 C C . PRO A 1 73 ? 10.582 -12.507 -7.008 1.00 62.50 73 PRO A C 1
ATOM 564 O O . PRO A 1 73 ? 9.475 -12.769 -7.478 1.00 62.50 73 PRO A O 1
ATOM 567 N N . MET A 1 74 ? 11.179 -11.334 -7.193 1.00 59.94 74 MET A N 1
ATOM 568 C CA . MET A 1 74 ? 10.711 -10.379 -8.181 1.00 59.94 74 MET A CA 1
ATOM 569 C C . MET A 1 74 ? 10.640 -11.172 -9.488 1.00 59.94 74 MET A C 1
ATOM 571 O O . MET A 1 74 ? 11.705 -11.572 -9.968 1.00 59.94 74 MET A O 1
ATOM 575 N N . PRO A 1 75 ? 9.439 -11.508 -10.013 1.00 63.34 75 PRO A N 1
ATOM 576 C CA . PRO A 1 75 ? 9.377 -12.244 -11.260 1.00 63.34 75 PRO A CA 1
ATOM 577 C C . PRO A 1 75 ? 10.168 -11.387 -12.230 1.00 63.34 75 PRO A C 1
ATOM 579 O O . PRO A 1 75 ? 9.922 -10.173 -12.287 1.00 63.34 75 PRO A O 1
ATOM 582 N N . GLN A 1 76 ? 11.191 -11.967 -12.869 1.00 63.16 76 GLN A N 1
ATOM 583 C CA . GLN A 1 76 ? 11.978 -11.230 -13.847 1.00 63.16 76 GLN A CA 1
ATOM 584 C C . GLN A 1 76 ? 10.965 -10.577 -14.772 1.00 63.16 76 GLN A C 1
ATOM 586 O O . GLN A 1 76 ? 10.163 -11.268 -15.402 1.00 63.16 76 GLN A O 1
ATOM 591 N N . ARG A 1 77 ? 10.892 -9.243 -14.722 1.00 72.19 77 ARG A N 1
ATOM 592 C CA . ARG A 1 77 ? 9.861 -8.521 -15.452 1.00 72.19 77 ARG A CA 1
ATOM 593 C C . ARG A 1 77 ? 10.090 -8.883 -16.907 1.00 72.19 77 ARG A C 1
ATOM 595 O O . ARG A 1 77 ? 11.133 -8.534 -17.452 1.00 72.19 77 ARG A O 1
ATOM 602 N N . SER A 1 78 ? 9.141 -9.600 -17.507 1.00 82.44 78 SER A N 1
ATOM 603 C CA . SER A 1 78 ? 9.256 -10.036 -18.900 1.00 82.44 78 SER A CA 1
ATOM 604 C C . SER A 1 78 ? 9.462 -8.841 -19.826 1.00 82.44 78 SER A C 1
ATOM 606 O O . SER A 1 78 ? 10.073 -8.982 -20.878 1.00 82.44 78 SER A O 1
ATOM 608 N N . HIS A 1 79 ? 8.993 -7.661 -19.399 1.00 88.19 79 HIS A N 1
ATOM 609 C CA . HIS A 1 79 ? 9.127 -6.403 -20.106 1.00 88.19 79 HIS A CA 1
ATOM 610 C C . HIS A 1 79 ? 9.475 -5.245 -19.160 1.00 88.19 79 HIS A C 1
ATOM 612 O O . HIS A 1 79 ? 9.005 -5.160 -18.021 1.00 88.19 79 HIS A O 1
ATOM 618 N N . VAL A 1 80 ? 10.273 -4.310 -19.660 1.00 88.56 80 VAL A N 1
ATOM 619 C CA . VAL A 1 80 ? 10.653 -3.050 -19.024 1.00 88.56 80 VAL A CA 1
ATOM 620 C C . VAL A 1 80 ? 10.158 -1.906 -19.907 1.00 88.56 80 VAL A C 1
ATOM 622 O O . VAL A 1 80 ? 10.199 -1.981 -21.132 1.00 88.56 80 VAL A O 1
ATOM 625 N N . ARG A 1 81 ? 9.650 -0.838 -19.284 1.00 90.50 81 ARG A N 1
ATOM 626 C CA . ARG A 1 81 ? 9.163 0.352 -19.994 1.00 90.50 81 ARG A CA 1
ATOM 627 C C . ARG A 1 81 ? 10.300 1.335 -20.241 1.00 90.50 81 ARG A C 1
ATOM 629 O O . ARG A 1 81 ? 10.920 1.761 -19.258 1.00 90.50 81 ARG A O 1
ATOM 636 N N . CYS A 1 82 ? 10.492 1.737 -21.496 1.00 89.69 82 CYS A N 1
ATOM 637 C CA . CYS A 1 82 ? 11.456 2.760 -21.891 1.00 89.69 82 CYS A CA 1
ATOM 638 C C . CYS A 1 82 ? 11.088 4.140 -21.328 1.00 89.69 82 CYS A C 1
ATOM 640 O O . CYS A 1 82 ? 9.917 4.525 -21.318 1.00 89.69 82 CYS A O 1
ATOM 642 N N . ILE A 1 83 ? 12.074 4.897 -20.847 1.00 90.75 83 ILE A N 1
ATOM 643 C CA . ILE A 1 83 ? 11.864 6.249 -20.323 1.00 90.75 83 ILE A CA 1
ATOM 644 C C . ILE A 1 83 ? 11.615 7.275 -21.434 1.00 90.75 83 ILE A C 1
ATOM 646 O O . ILE A 1 83 ? 10.881 8.229 -21.186 1.00 90.75 83 ILE A O 1
ATOM 650 N N . TYR A 1 84 ? 12.144 7.058 -22.639 1.00 88.94 84 TYR A N 1
ATOM 651 C CA . TYR A 1 84 ? 11.969 7.955 -23.781 1.00 88.94 84 TYR A CA 1
ATOM 652 C C . TYR A 1 84 ? 10.665 7.656 -24.536 1.00 88.94 84 TYR A C 1
ATOM 654 O O . TYR A 1 84 ? 9.680 8.367 -24.355 1.00 88.94 84 TYR 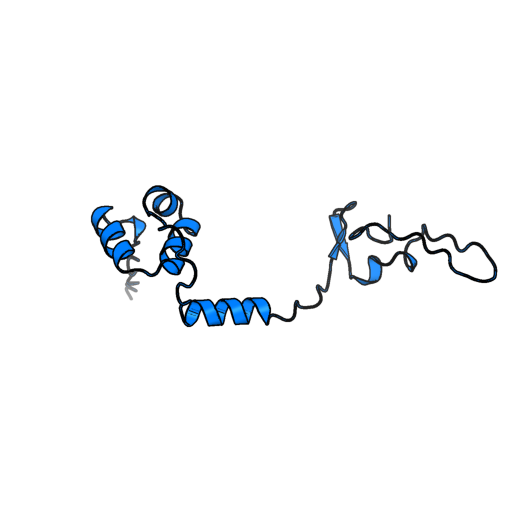A O 1
ATOM 662 N N . CYS A 1 85 ? 10.590 6.543 -25.274 1.00 90.94 85 CYS A N 1
ATOM 663 C CA . CYS A 1 85 ? 9.420 6.202 -26.099 1.00 90.94 85 CYS A CA 1
ATOM 664 C C . CYS A 1 85 ? 8.238 5.592 -25.340 1.00 90.94 85 CYS A C 1
ATOM 666 O O . CYS A 1 85 ? 7.196 5.333 -25.931 1.00 90.94 85 CYS A O 1
ATOM 668 N N . LYS A 1 86 ? 8.378 5.336 -24.032 1.00 90.50 86 LYS A N 1
ATOM 669 C CA . LYS A 1 86 ? 7.311 4.825 -23.152 1.00 90.50 86 LYS A CA 1
ATOM 670 C C . LYS A 1 86 ? 6.746 3.438 -23.496 1.00 90.50 86 LYS A C 1
ATOM 672 O O . 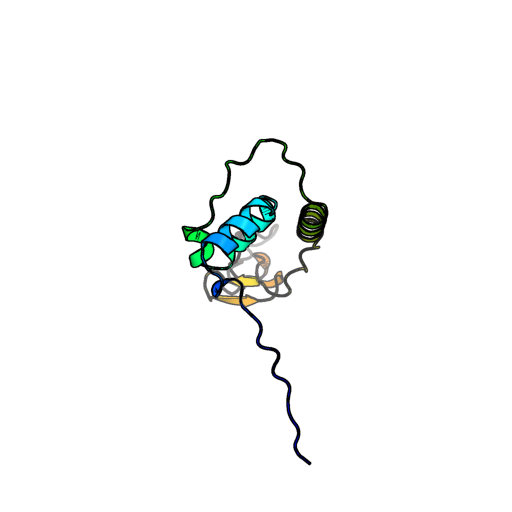LYS A 1 86 ? 5.852 2.999 -22.769 1.00 90.50 86 LYS A O 1
ATOM 677 N N . ASN A 1 87 ? 7.296 2.745 -24.492 1.00 90.69 87 ASN A N 1
ATOM 678 C CA . ASN A 1 87 ? 6.931 1.380 -24.881 1.00 90.69 87 ASN A CA 1
ATOM 679 C C . ASN A 1 87 ? 7.528 0.316 -23.947 1.00 90.69 87 ASN A C 1
ATOM 681 O O . ASN A 1 87 ? 8.500 0.571 -23.228 1.00 90.69 87 ASN A O 1
ATOM 685 N N . LEU A 1 88 ? 6.922 -0.874 -23.953 1.00 90.75 88 LEU A N 1
ATOM 686 C CA . LEU A 1 88 ? 7.354 -2.053 -23.201 1.00 90.75 88 LEU A CA 1
ATOM 687 C C . LEU A 1 88 ? 8.206 -2.964 -24.088 1.00 90.75 88 LEU A C 1
ATOM 689 O O . LEU A 1 88 ? 7.755 -3.381 -25.149 1.00 90.75 88 LEU A O 1
ATOM 693 N N . TYR A 1 89 ? 9.406 -3.310 -23.624 1.00 89.00 89 TYR A N 1
ATOM 694 C CA . TYR A 1 89 ? 10.339 -4.179 -24.343 1.00 89.00 89 TYR A CA 1
ATOM 695 C C . TYR A 1 89 ? 10.956 -5.221 -23.408 1.00 89.00 89 TYR A C 1
ATOM 697 O O . TYR A 1 89 ? 11.088 -4.946 -22.214 1.00 89.00 89 TYR A O 1
ATOM 705 N N . PRO A 1 90 ? 11.384 -6.389 -23.910 1.00 89.62 90 PRO A N 1
ATOM 706 C CA . PRO A 1 90 ? 12.174 -7.329 -23.125 1.00 89.62 90 PRO A CA 1
ATOM 707 C C . PRO A 1 90 ? 13.429 -6.674 -22.515 1.00 89.62 90 PRO A C 1
ATOM 709 O O . PRO A 1 90 ? 14.043 -5.825 -23.168 1.00 89.62 90 PRO A O 1
ATOM 712 N N . PRO A 1 91 ? 13.866 -7.073 -21.302 1.00 87.00 91 PRO A N 1
ATOM 713 C CA . PRO A 1 91 ? 15.071 -6.538 -20.659 1.00 87.00 91 PRO A CA 1
ATOM 714 C C . PRO A 1 91 ? 16.342 -6.603 -21.523 1.00 87.00 91 PRO A C 1
ATOM 716 O O . PRO A 1 91 ? 17.238 -5.781 -21.355 1.00 87.00 91 PRO A O 1
ATOM 719 N N . SER A 1 92 ? 16.421 -7.546 -22.469 1.00 85.06 92 SER A N 1
ATOM 720 C CA . SER A 1 92 ? 17.531 -7.664 -23.423 1.00 85.06 92 SER A CA 1
ATOM 721 C C . SER A 1 92 ? 17.703 -6.427 -24.313 1.00 85.06 92 SER A C 1
ATOM 723 O O . SER A 1 92 ? 18.825 -6.131 -24.712 1.00 85.06 92 SER A O 1
ATOM 725 N N . LEU A 1 93 ? 16.638 -5.664 -24.579 1.00 85.94 93 LEU A N 1
ATOM 726 C CA . LEU A 1 93 ? 16.680 -4.434 -25.381 1.00 85.94 93 LEU A CA 1
ATOM 727 C C . LEU A 1 93 ? 17.091 -3.188 -24.582 1.00 85.94 93 LEU A C 1
ATOM 729 O O . LEU A 1 93 ? 17.068 -2.092 -25.124 1.00 85.94 93 LEU A O 1
ATOM 733 N N . PHE A 1 94 ? 17.464 -3.331 -23.310 1.00 84.75 94 PHE A N 1
ATOM 734 C CA . PHE A 1 94 ? 18.004 -2.246 -22.476 1.00 84.75 94 PHE A CA 1
ATOM 735 C C . PHE A 1 94 ? 19.516 -2.380 -22.263 1.00 84.75 94 PHE A C 1
ATOM 737 O O . PHE A 1 94 ? 20.076 -1.770 -21.356 1.00 84.75 94 PHE A O 1
ATOM 744 N N . ARG A 1 95 ? 20.174 -3.217 -23.074 1.00 79.75 95 ARG A N 1
ATOM 745 C CA . ARG A 1 95 ? 21.630 -3.314 -23.124 1.00 79.75 95 ARG A CA 1
ATOM 746 C C . ARG A 1 95 ? 22.152 -2.386 -24.197 1.00 79.75 95 ARG A C 1
ATOM 748 O O . ARG A 1 95 ? 21.706 -2.459 -25.339 1.00 79.75 95 ARG A O 1
ATOM 755 N N . SER A 1 96 ? 23.142 -1.596 -23.811 1.00 72.38 96 SER A N 1
ATOM 756 C CA . SER A 1 96 ? 23.873 -0.693 -24.685 1.00 72.38 96 SER A CA 1
ATOM 757 C C . SER A 1 96 ? 24.302 -1.392 -25.963 1.00 72.38 96 SER A C 1
ATOM 759 O O . SER A 1 96 ? 23.880 -0.959 -27.015 1.00 72.38 96 SER A O 1
ATOM 761 N N . SER A 1 97 ? 24.942 -2.564 -25.872 1.00 67.69 97 SER A N 1
ATOM 762 C CA . SER A 1 97 ? 25.427 -3.370 -27.008 1.00 67.69 97 SER A CA 1
ATOM 763 C C . SER A 1 97 ? 24.409 -3.690 -28.112 1.00 67.69 97 SER A C 1
ATOM 765 O O . SER A 1 97 ? 24.808 -4.091 -29.198 1.00 67.69 97 SER A O 1
ATOM 767 N N . ASN A 1 98 ? 23.108 -3.588 -27.832 1.00 67.06 98 ASN A N 1
ATOM 768 C CA . ASN A 1 98 ? 22.049 -3.859 -28.803 1.00 67.06 98 ASN A CA 1
ATOM 769 C C . ASN A 1 98 ? 21.553 -2.584 -29.499 1.00 67.06 98 ASN A C 1
ATOM 771 O O . ASN A 1 98 ? 20.650 -2.666 -30.332 1.00 67.06 98 ASN A O 1
ATOM 775 N N . SER A 1 99 ? 22.088 -1.417 -29.129 1.00 67.94 99 SER A N 1
ATOM 776 C CA . SER A 1 99 ? 21.732 -0.136 -29.723 1.00 67.94 99 SER A CA 1
ATOM 777 C C . SER A 1 99 ? 22.395 0.049 -31.073 1.00 67.94 99 SER A C 1
ATOM 779 O O . SER A 1 99 ? 23.585 -0.208 -31.239 1.00 67.94 99 SER A O 1
ATOM 781 N N . SER A 1 100 ? 21.637 0.573 -32.036 1.00 65.69 100 SER A N 1
ATOM 782 C CA . SER A 1 100 ? 22.184 0.998 -33.328 1.00 65.69 100 SER A CA 1
ATOM 783 C C . SER A 1 100 ? 23.155 2.176 -33.201 1.00 65.69 100 SER A C 1
ATOM 785 O O . SER A 1 100 ? 23.869 2.475 -34.154 1.00 65.69 100 SER A O 1
ATOM 787 N N . ALA A 1 101 ? 23.181 2.850 -32.045 1.00 59.16 101 ALA A N 1
ATOM 788 C CA . ALA A 1 101 ? 24.143 3.901 -31.729 1.00 59.16 101 ALA A CA 1
ATOM 789 C C . ALA A 1 101 ? 25.493 3.353 -31.223 1.00 59.16 101 ALA A C 1
ATOM 791 O O . ALA A 1 101 ? 26.434 4.127 -31.047 1.00 59.16 101 ALA A O 1
ATOM 792 N N . CYS A 1 102 ? 25.624 2.038 -31.005 1.00 59.78 102 CYS A N 1
ATOM 793 C CA . CYS A 1 102 ? 26.910 1.420 -30.696 1.00 59.78 102 CYS A CA 1
ATOM 794 C C . CYS A 1 102 ? 27.786 1.376 -31.939 1.00 59.78 102 CYS A C 1
ATOM 796 O O . CYS A 1 102 ? 27.720 0.452 -32.748 1.00 59.78 102 CYS A O 1
ATOM 798 N N . VAL A 1 103 ? 28.626 2.392 -32.084 1.00 56.00 103 VAL A N 1
ATOM 799 C CA . VAL A 1 103 ? 29.654 2.418 -33.116 1.00 56.00 103 VAL A CA 1
ATOM 800 C C . VAL A 1 103 ? 30.803 1.527 -32.660 1.00 56.00 103 VAL A C 1
ATOM 802 O O . VAL A 1 103 ? 31.509 1.844 -31.709 1.00 56.00 103 VAL A O 1
ATOM 805 N N . THR A 1 104 ? 31.017 0.408 -33.349 1.00 55.84 104 THR A N 1
ATOM 806 C CA . THR A 1 104 ? 32.247 -0.375 -33.204 1.00 55.84 104 THR A CA 1
ATOM 807 C C . THR A 1 104 ? 33.400 0.405 -33.826 1.00 55.84 104 THR A C 1
ATOM 809 O O . THR A 1 104 ? 33.613 0.354 -35.040 1.00 55.84 104 THR A O 1
ATOM 812 N N . THR A 1 105 ? 34.143 1.146 -33.012 1.00 54.38 105 THR A N 1
ATOM 813 C CA . THR A 1 105 ? 35.453 1.665 -33.404 1.00 54.38 105 THR A CA 1
ATOM 814 C C . THR A 1 105 ? 36.445 0.497 -33.415 1.00 54.38 105 THR A C 1
ATOM 816 O O . THR A 1 105 ? 36.472 -0.364 -32.543 1.00 54.38 105 THR A O 1
ATOM 819 N N . SER A 1 106 ? 37.163 0.363 -34.519 1.00 49.69 106 SER A N 1
ATOM 820 C CA . SER A 1 106 ? 37.799 -0.877 -34.962 1.00 49.69 106 SER A CA 1
ATOM 821 C C . SER A 1 106 ? 39.001 -1.370 -34.133 1.00 49.69 106 SER A C 1
ATOM 823 O O . SER A 1 106 ? 39.824 -0.576 -33.692 1.00 49.69 106 SER A O 1
ATOM 825 N N . ARG A 1 107 ? 39.155 -2.705 -34.167 1.00 55.50 107 ARG A N 1
ATOM 826 C CA . ARG A 1 107 ? 40.335 -3.592 -34.020 1.00 55.50 107 ARG A CA 1
ATOM 827 C C . ARG A 1 107 ? 40.635 -4.334 -32.712 1.00 55.50 107 ARG A C 1
ATOM 829 O O . ARG A 1 107 ? 41.048 -5.468 -32.879 1.00 55.50 107 ARG A O 1
ATOM 836 N N . ASP A 1 108 ? 40.337 -3.856 -31.501 1.00 58.31 108 ASP A N 1
ATOM 837 C CA . ASP A 1 108 ? 40.640 -4.661 -30.282 1.00 58.31 108 ASP A CA 1
ATOM 838 C C . ASP A 1 108 ? 39.676 -4.499 -29.086 1.00 58.31 108 ASP A C 1
ATOM 840 O O . ASP A 1 108 ? 39.905 -5.059 -28.016 1.00 58.31 108 ASP A O 1
ATOM 844 N N . GLY A 1 109 ? 38.553 -3.791 -29.228 1.00 56.88 109 GLY A N 1
ATOM 845 C CA . GLY A 1 109 ? 37.593 -3.684 -28.128 1.00 56.88 109 GLY A CA 1
ATOM 846 C C . GLY A 1 109 ? 36.344 -2.909 -28.506 1.00 56.88 109 GLY A C 1
ATOM 847 O O . GLY A 1 109 ? 36.421 -1.860 -29.135 1.00 56.88 109 GLY A O 1
ATOM 848 N N . THR A 1 110 ? 35.179 -3.440 -28.141 1.00 59.81 110 THR A N 1
ATOM 849 C CA . THR A 1 110 ? 33.904 -2.734 -28.278 1.00 59.81 110 THR A CA 1
ATOM 850 C C . THR A 1 110 ? 33.841 -1.628 -27.229 1.00 59.81 110 THR A C 1
ATOM 852 O O . THR A 1 110 ? 33.644 -1.927 -26.051 1.00 59.81 110 THR A O 1
ATOM 855 N N . ASP A 1 111 ? 34.001 -0.370 -27.638 1.00 58.75 111 ASP A N 1
ATOM 856 C CA . ASP A 1 111 ? 33.720 0.771 -26.766 1.00 58.75 111 ASP A CA 1
ATOM 857 C C . ASP A 1 111 ? 32.199 0.971 -26.710 1.00 58.75 111 ASP A C 1
ATOM 859 O O . ASP A 1 111 ? 31.563 1.493 -27.629 1.00 58.75 111 ASP A O 1
ATOM 863 N N . VAL A 1 112 ? 31.580 0.398 -25.679 1.00 64.44 112 VAL A N 1
ATOM 864 C CA . VAL A 1 112 ? 30.128 0.398 -25.510 1.00 64.44 112 VAL A CA 1
ATOM 865 C C . VAL A 1 112 ? 29.750 1.585 -24.633 1.00 64.44 112 VAL A C 1
ATOM 867 O O . VAL A 1 112 ? 29.886 1.527 -23.414 1.00 64.44 112 VAL A O 1
ATOM 870 N N . VAL A 1 113 ? 29.222 2.647 -25.244 1.00 66.88 113 VAL A N 1
ATOM 871 C CA . VAL A 1 113 ? 28.642 3.776 -24.503 1.00 66.88 113 VAL A CA 1
ATOM 872 C C . VAL A 1 113 ? 27.446 3.276 -23.694 1.00 66.88 113 VAL A C 1
ATOM 874 O O . VAL A 1 113 ? 26.488 2.749 -24.261 1.00 66.88 113 VAL A O 1
ATOM 877 N N . GLU A 1 114 ? 27.495 3.411 -22.368 1.00 69.75 114 GLU A N 1
ATOM 878 C CA . GLU A 1 114 ? 26.415 2.935 -21.506 1.00 69.75 114 GLU A CA 1
ATOM 879 C C . GLU A 1 114 ? 25.128 3.755 -21.688 1.00 69.75 114 GLU A C 1
ATOM 881 O O . GLU A 1 114 ? 25.101 4.966 -21.464 1.00 69.75 114 GLU A O 1
ATOM 886 N N . LEU A 1 115 ? 24.034 3.084 -22.070 1.00 69.44 115 LEU A N 1
ATOM 887 C CA . LEU A 1 115 ? 22.705 3.682 -22.102 1.00 69.44 115 LEU A CA 1
ATOM 888 C C . LEU A 1 115 ? 22.254 4.013 -20.671 1.00 69.44 115 LEU A C 1
ATOM 890 O O . LEU A 1 115 ? 22.379 3.173 -19.773 1.00 69.44 115 LEU A O 1
ATOM 894 N N . PRO A 1 116 ? 21.633 5.185 -20.450 1.00 77.69 116 PRO A N 1
ATOM 895 C CA . PRO A 1 116 ? 20.986 5.491 -19.187 1.00 77.69 116 PRO A CA 1
ATOM 896 C C . PRO A 1 116 ? 19.986 4.398 -18.776 1.00 77.69 116 PRO A C 1
ATOM 898 O O . PRO A 1 116 ? 19.307 3.815 -19.635 1.00 77.69 116 PRO A O 1
ATOM 901 N N . PRO A 1 117 ? 19.814 4.140 -17.466 1.00 80.31 117 PRO A N 1
ATOM 902 C CA . PRO A 1 117 ? 18.886 3.127 -16.991 1.00 80.31 117 PRO A CA 1
ATOM 903 C C . PRO A 1 117 ? 17.490 3.316 -17.590 1.00 80.31 117 PRO A C 1
ATOM 905 O O . PRO A 1 117 ? 16.896 4.392 -17.507 1.00 80.31 117 PRO A O 1
ATOM 908 N N . ARG A 1 118 ? 16.931 2.231 -18.139 1.00 85.38 118 ARG A N 1
ATOM 909 C CA . ARG A 1 118 ? 15.599 2.200 -18.768 1.00 85.38 118 ARG A CA 1
ATOM 910 C C . ARG A 1 118 ? 15.478 2.991 -20.078 1.00 85.38 118 ARG A C 1
ATOM 912 O O . ARG A 1 118 ? 14.350 3.299 -20.470 1.00 85.38 118 ARG A O 1
ATOM 919 N N . LEU A 1 119 ? 16.569 3.276 -20.782 1.00 87.38 119 LEU A N 1
ATOM 920 C CA . LEU A 1 119 ? 16.527 3.660 -22.195 1.00 87.38 119 LEU A CA 1
ATOM 921 C C . LEU A 1 119 ? 16.643 2.400 -23.068 1.00 87.38 119 LEU A C 1
ATOM 923 O O . LEU A 1 119 ? 17.491 1.550 -22.813 1.00 87.38 119 LEU A O 1
ATOM 927 N N . CYS A 1 120 ? 15.736 2.219 -24.031 1.00 86.69 120 CYS A N 1
ATOM 928 C CA . CYS A 1 120 ? 15.809 1.071 -24.936 1.00 86.69 120 CYS A CA 1
ATOM 929 C C . CYS A 1 120 ? 16.831 1.324 -26.046 1.00 86.69 120 CYS A C 1
ATOM 931 O O . CYS A 1 120 ? 16.946 2.449 -26.505 1.00 86.69 120 CYS A O 1
ATOM 933 N N . ALA A 1 121 ? 17.444 0.260 -26.550 1.00 83.81 121 ALA A N 1
ATOM 934 C CA . ALA A 1 121 ? 18.454 0.240 -27.605 1.00 83.81 121 ALA A CA 1
ATOM 935 C C . ALA A 1 121 ? 18.060 0.930 -28.930 1.00 83.81 121 ALA A C 1
ATOM 937 O O . ALA A 1 121 ? 18.918 1.281 -29.728 1.00 83.81 121 ALA A O 1
ATOM 938 N N . TRP A 1 122 ? 16.771 1.140 -29.182 1.00 79.88 122 TRP A N 1
ATOM 939 C CA . TRP A 1 122 ? 16.290 1.862 -30.367 1.00 79.88 122 TRP A CA 1
ATOM 940 C C . TRP A 1 122 ? 16.477 3.390 -30.283 1.00 79.88 122 TRP A C 1
ATOM 942 O O . TRP A 1 122 ? 16.129 4.097 -31.229 1.00 79.88 122 TRP A O 1
ATOM 952 N N . HIS A 1 123 ? 16.979 3.894 -29.152 1.00 74.62 123 HIS A N 1
ATOM 953 C CA . HIS A 1 123 ? 17.272 5.299 -28.862 1.00 74.62 123 HIS A CA 1
ATOM 954 C C . HIS A 1 123 ? 18.639 5.413 -28.189 1.00 74.62 123 HIS A C 1
ATOM 956 O O . HIS A 1 123 ? 19.196 6.526 -28.252 1.00 74.62 123 HIS A O 1
#

Radius of gyration: 26.69 Å; chains: 1; bounding box: 82×32×56 Å

Foldseek 3Di:
DDDPD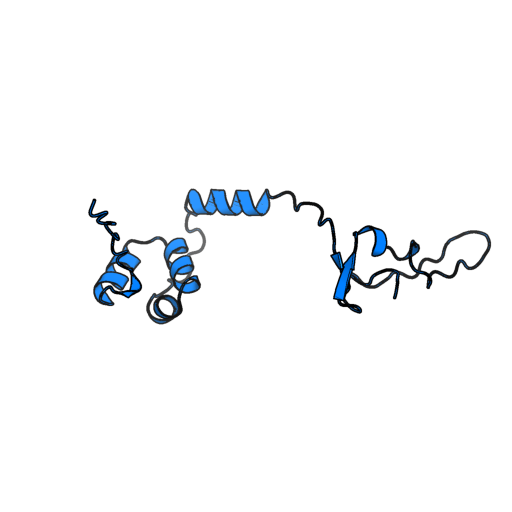PPPPPPDPVPDDLVVVAVVLVVDDLVVLVVQLVPDVVSVVNPDRDPDDPPDDDDPVRVVVVCVVVVPPPPQPCWAAAPPPRDTDGPVQQAQVLAPPQDQPDDDDRPRDHDDPRHGSPD

Sequence (123 aa):
NLSTSTQAATMSILSLPPELVLGIAESLPQDAILSLKLTHRYFNENLLLKPRVKNMPTSECARLVVRAYLSRPMPQRSHVRCIYCKNLYPPSLFRSSNSSACVTTSRDGTDVVELPPRLCAWH